Protein AF-A0A832T7R8-F1 (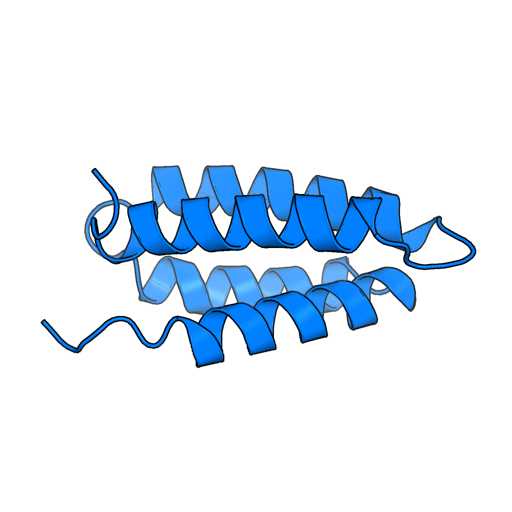afdb_monomer_lite)

Foldseek 3Di:
DPPPPLVVLLVLLVVCLVCLLCLHNVVSLVVLLVVLCVLLVPDSPQVVVLSVVSSVLSPVNNPDPDDDPVSVVVSVVSSVSSCCSRPVPDD

pLDDT: mean 90.93, std 11.54, range [43.94, 98.38]

Structure (mmCIF, N/CA/C/O backbone):
data_AF-A0A832T7R8-F1
#
_entry.id   AF-A0A832T7R8-F1
#
loop_
_atom_site.group_PDB
_atom_site.id
_atom_site.type_symbol
_atom_site.label_atom_id
_atom_site.label_alt_id
_atom_site.label_comp_id
_atom_site.label_asym_id
_atom_site.label_entity_id
_atom_site.label_seq_id
_atom_site.pdbx_PDB_ins_code
_atom_site.Cartn_x
_atom_site.Cartn_y
_atom_site.Cartn_z
_atom_site.occupancy
_atom_site.B_iso_or_equiv
_atom_site.auth_seq_id
_atom_site.auth_comp_id
_atom_site.auth_asym_id
_atom_site.auth_atom_id
_atom_site.pdbx_PDB_model_num
ATOM 1 N N . MET A 1 1 ? -16.213 12.339 16.094 1.00 49.88 1 MET A N 1
ATOM 2 C CA . MET A 1 1 ? -15.297 11.710 15.123 1.00 49.88 1 MET A CA 1
ATOM 3 C C . MET A 1 1 ? -14.856 12.778 14.145 1.00 49.88 1 MET A C 1
ATOM 5 O O . MET A 1 1 ? -15.711 13.439 13.564 1.00 49.88 1 MET A O 1
ATOM 9 N N . GLU A 1 2 ? -13.552 13.010 14.039 1.00 54.62 2 GLU A N 1
ATOM 10 C CA . GLU A 1 2 ? -12.984 13.883 13.009 1.00 54.62 2 GLU A CA 1
ATOM 11 C C . GLU A 1 2 ? -13.320 13.294 11.630 1.00 54.62 2 GLU A C 1
ATOM 13 O O . GLU A 1 2 ? -13.347 12.070 11.478 1.00 54.62 2 GLU A O 1
ATOM 18 N N . LYS A 1 3 ? -13.665 14.130 10.643 1.00 59.06 3 LYS A N 1
ATOM 19 C CA . LYS A 1 3 ? -14.006 13.611 9.313 1.00 59.06 3 LYS A CA 1
ATOM 20 C C . LYS A 1 3 ? -12.780 12.905 8.715 1.00 59.06 3 LYS A C 1
ATOM 22 O O . LYS A 1 3 ? -11.686 13.466 8.787 1.00 59.06 3 LYS A O 1
ATOM 27 N N . PRO A 1 4 ? -12.959 11.735 8.080 1.00 66.56 4 PRO A N 1
ATOM 28 C CA . PRO A 1 4 ? -11.899 11.065 7.340 1.00 66.56 4 PRO A CA 1
ATOM 29 C C . PRO A 1 4 ? -11.274 12.029 6.335 1.00 66.56 4 PRO A C 1
ATOM 31 O O . PRO A 1 4 ? -11.950 12.474 5.404 1.00 66.56 4 PRO A O 1
ATOM 34 N N . ASN A 1 5 ? -9.991 12.352 6.489 1.00 82.31 5 ASN A N 1
ATOM 35 C CA . ASN A 1 5 ? -9.285 13.103 5.459 1.00 82.31 5 ASN A CA 1
ATOM 36 C C . ASN A 1 5 ? -8.758 12.128 4.397 1.00 82.31 5 ASN A C 1
ATOM 38 O O . ASN A 1 5 ? -7.583 11.756 4.369 1.00 82.31 5 ASN A O 1
ATOM 42 N N . VAL A 1 6 ? -9.685 11.663 3.554 1.00 86.44 6 VAL A N 1
ATOM 43 C CA . VAL A 1 6 ? -9.429 10.686 2.485 1.00 86.44 6 VAL A CA 1
ATOM 44 C C . VAL A 1 6 ? -8.378 11.198 1.497 1.00 86.44 6 VAL A C 1
ATOM 46 O O . VAL A 1 6 ? -7.572 10.412 1.004 1.00 86.44 6 VAL A O 1
ATOM 49 N N . GLU A 1 7 ? -8.339 12.508 1.244 1.00 88.75 7 GLU A N 1
ATOM 50 C CA . GLU A 1 7 ? -7.352 13.134 0.356 1.00 88.75 7 GLU A CA 1
ATOM 51 C C . GLU A 1 7 ? -5.929 13.031 0.919 1.00 88.75 7 GLU A C 1
ATOM 53 O O . GLU A 1 7 ? -4.984 12.723 0.184 1.00 88.75 7 GLU A O 1
ATOM 58 N N . ILE A 1 8 ? -5.768 13.220 2.235 1.00 90.19 8 ILE A N 1
ATOM 59 C CA . ILE A 1 8 ? -4.481 13.023 2.912 1.00 90.19 8 ILE A CA 1
ATOM 60 C C . ILE A 1 8 ? -4.054 11.556 2.829 1.00 90.19 8 ILE A C 1
ATOM 62 O O . ILE A 1 8 ? -2.902 11.284 2.492 1.00 90.19 8 ILE A O 1
ATOM 66 N N . LEU A 1 9 ? -4.961 10.608 3.093 1.00 91.81 9 LEU A N 1
ATOM 67 C CA . LEU A 1 9 ? -4.657 9.178 2.971 1.00 91.81 9 LEU A CA 1
ATOM 68 C C . LEU A 1 9 ? -4.214 8.819 1.546 1.00 91.81 9 LEU A C 1
ATOM 70 O O . LEU A 1 9 ? -3.200 8.148 1.363 1.00 91.81 9 LEU A O 1
ATOM 74 N N . GLU A 1 10 ? -4.942 9.294 0.536 1.00 93.38 10 GLU A N 1
ATOM 75 C CA . GLU A 1 10 ? -4.589 9.070 -0.865 1.00 93.38 10 GLU A CA 1
ATOM 76 C C . GLU A 1 10 ? -3.204 9.640 -1.199 1.00 93.38 10 GLU A C 1
ATOM 78 O O . GLU A 1 10 ? -2.423 8.981 -1.886 1.00 93.38 10 GLU A O 1
ATOM 83 N N . SER A 1 11 ? -2.879 10.831 -0.693 1.00 94.62 11 SER A N 1
ATOM 84 C CA . SER A 1 11 ? -1.576 11.470 -0.908 1.00 94.62 11 SER A CA 1
ATOM 85 C C . SER A 1 11 ? -0.433 10.666 -0.280 1.00 94.62 11 SER A C 1
ATOM 87 O O . SER A 1 11 ? 0.563 10.403 -0.949 1.00 94.62 11 SER A O 1
ATOM 89 N N . ILE A 1 12 ? -0.611 10.186 0.956 1.00 95.25 12 ILE A N 1
ATOM 90 C CA . ILE A 1 12 ? 0.363 9.330 1.658 1.00 95.25 12 ILE A CA 1
ATOM 91 C C . ILE A 1 12 ? 0.615 8.030 0.888 1.00 95.25 12 ILE A C 1
ATOM 93 O O . ILE A 1 12 ? 1.758 7.605 0.729 1.00 95.25 12 ILE A O 1
ATOM 97 N N . LEU A 1 13 ? -0.446 7.384 0.402 1.00 96.94 13 LEU A N 1
ATOM 98 C CA . LEU A 1 13 ? -0.329 6.131 -0.340 1.00 96.94 13 LEU A CA 1
ATOM 99 C C . LEU A 1 13 ? 0.326 6.341 -1.712 1.00 96.94 13 LEU A C 1
ATOM 101 O O . LEU A 1 13 ? 1.146 5.527 -2.125 1.00 96.94 13 LEU A O 1
ATOM 105 N N . LYS A 1 14 ? 0.034 7.447 -2.409 1.00 96.81 14 LYS A N 1
ATOM 106 C CA . LYS A 1 14 ? 0.727 7.804 -3.661 1.00 96.81 14 LYS A CA 1
ATOM 107 C C . LYS A 1 14 ? 2.213 8.050 -3.446 1.00 96.81 14 LYS A C 1
ATOM 109 O O . LYS A 1 14 ? 3.020 7.591 -4.250 1.00 96.81 14 LYS A O 1
ATOM 114 N N . GLU A 1 15 ? 2.571 8.743 -2.371 1.00 96.19 15 GLU A N 1
ATOM 115 C CA . GLU A 1 15 ? 3.971 8.935 -2.008 1.00 96.19 15 GLU A CA 1
ATOM 116 C C . GLU A 1 15 ? 4.636 7.585 -1.719 1.00 96.19 15 GLU A C 1
ATOM 118 O O . GLU A 1 15 ? 5.666 7.276 -2.313 1.00 96.19 15 GLU A O 1
ATOM 123 N N . GLY A 1 16 ? 4.000 6.714 -0.929 1.00 97.12 16 GLY A N 1
ATOM 124 C CA . GLY A 1 16 ? 4.502 5.359 -0.688 1.00 97.12 16 GLY A CA 1
ATOM 125 C C . GLY A 1 16 ? 4.697 4.532 -1.959 1.00 97.12 16 GLY A C 1
ATOM 126 O O . GLY A 1 16 ? 5.722 3.870 -2.101 1.00 97.12 16 GLY A O 1
ATOM 127 N N . LEU A 1 17 ? 3.776 4.633 -2.919 1.00 97.75 17 LEU A N 1
ATOM 128 C CA . LEU A 1 17 ? 3.906 3.990 -4.225 1.00 97.75 17 LEU A CA 1
ATOM 129 C C . LEU A 1 17 ? 5.128 4.506 -5.005 1.00 97.75 17 LEU A C 1
ATOM 131 O O . LEU A 1 17 ? 5.832 3.718 -5.635 1.00 97.75 17 LEU A O 1
ATOM 135 N N . TYR A 1 18 ? 5.402 5.812 -4.952 1.00 96.94 18 TYR A N 1
ATOM 136 C CA . TYR A 1 18 ? 6.576 6.404 -5.594 1.00 96.94 18 TYR A CA 1
ATOM 137 C C . TYR A 1 18 ? 7.883 5.937 -4.937 1.00 96.94 18 TYR A C 1
ATOM 139 O O . TYR A 1 18 ? 8.812 5.533 -5.633 1.00 96.94 18 TYR A O 1
ATOM 147 N N . TRP A 1 19 ? 7.944 5.903 -3.604 1.00 97.38 19 TRP A N 1
ATOM 148 C CA . TRP A 1 19 ? 9.091 5.353 -2.872 1.00 97.38 19 TRP A CA 1
ATOM 149 C C . TRP A 1 19 ? 9.324 3.871 -3.179 1.00 97.38 19 TRP A C 1
ATOM 151 O O . TRP A 1 19 ? 10.462 3.451 -3.392 1.00 97.38 19 TRP A O 1
ATOM 161 N N . ALA A 1 20 ? 8.251 3.083 -3.252 1.00 97.75 20 ALA A N 1
ATOM 162 C CA . ALA A 1 20 ? 8.325 1.682 -3.640 1.00 97.75 20 ALA A CA 1
ATOM 163 C C . ALA A 1 20 ? 8.920 1.521 -5.044 1.00 97.75 20 ALA A C 1
ATOM 165 O O . ALA A 1 20 ? 9.851 0.739 -5.214 1.00 97.75 20 ALA A O 1
ATOM 166 N N . TYR A 1 21 ? 8.451 2.310 -6.016 1.00 97.94 21 TYR A N 1
ATOM 167 C CA . TYR A 1 21 ? 8.979 2.324 -7.385 1.00 97.94 21 TYR A CA 1
ATOM 168 C C . TYR A 1 21 ? 10.464 2.700 -7.457 1.00 97.94 21 TYR A C 1
ATOM 170 O O . TYR A 1 21 ? 11.201 2.146 -8.264 1.00 97.94 21 TYR A O 1
ATOM 178 N N . LEU A 1 22 ? 10.943 3.564 -6.559 1.00 97.12 22 LEU A N 1
ATOM 179 C CA . LEU A 1 22 ? 12.370 3.876 -6.416 1.00 97.12 22 LEU A CA 1
ATOM 180 C C . LEU A 1 22 ? 13.188 2.770 -5.720 1.00 97.12 22 LEU A C 1
ATOM 182 O O . LEU A 1 22 ? 14.342 2.998 -5.353 1.00 97.12 22 LEU A O 1
ATOM 186 N N . GLY A 1 23 ? 12.611 1.585 -5.507 1.00 96.62 23 GLY A N 1
ATOM 187 C CA . GLY A 1 23 ? 13.290 0.448 -4.891 1.00 96.62 23 GLY A CA 1
ATOM 188 C C . GLY A 1 23 ? 13.324 0.488 -3.363 1.00 96.62 23 GLY A C 1
ATOM 189 O O . GLY A 1 23 ? 14.105 -0.244 -2.758 1.00 96.62 23 GLY A O 1
ATOM 190 N N . ARG A 1 24 ? 12.500 1.328 -2.718 1.00 96.19 24 ARG A N 1
ATOM 191 C CA . ARG A 1 24 ? 12.565 1.592 -1.266 1.00 96.19 24 ARG A CA 1
ATOM 192 C C . ARG A 1 24 ? 11.290 1.237 -0.482 1.00 96.19 24 ARG A C 1
ATOM 194 O O . ARG A 1 24 ? 10.888 1.994 0.404 1.00 96.19 24 ARG A O 1
ATOM 201 N N . PRO A 1 25 ? 10.641 0.083 -0.728 1.00 94.12 25 PRO A N 1
ATOM 202 C CA . PRO A 1 25 ? 9.435 -0.297 0.012 1.00 94.12 25 PRO A CA 1
ATOM 203 C C . PRO A 1 25 ? 9.696 -0.439 1.525 1.00 94.12 25 PRO A C 1
ATOM 205 O O . PRO A 1 25 ? 8.878 -0.011 2.336 1.00 94.12 25 PRO A O 1
ATOM 208 N N . ASN A 1 26 ? 10.869 -0.945 1.918 1.00 92.50 26 ASN A N 1
ATOM 209 C CA . ASN A 1 26 ? 11.234 -1.148 3.327 1.00 92.50 26 ASN A CA 1
ATOM 210 C C . ASN A 1 26 ? 11.472 0.160 4.100 1.00 92.50 26 ASN A C 1
ATOM 212 O O . ASN A 1 26 ? 11.444 0.147 5.327 1.00 92.50 26 ASN A O 1
ATOM 216 N N . GLU A 1 27 ? 11.717 1.279 3.410 1.00 93.00 27 GLU A N 1
ATOM 217 C CA . GLU A 1 27 ? 11.874 2.593 4.051 1.00 93.00 27 GLU A CA 1
ATOM 218 C C . GLU A 1 27 ? 10.507 3.219 4.358 1.00 93.00 27 GLU A C 1
ATOM 220 O O . GLU A 1 27 ? 10.328 3.837 5.407 1.00 93.00 27 GLU A O 1
ATOM 225 N N . VAL A 1 28 ? 9.518 3.023 3.478 1.00 95.00 28 VAL A N 1
ATOM 226 C CA . VAL A 1 28 ? 8.193 3.639 3.636 1.00 95.00 28 VAL A CA 1
ATOM 227 C C . VAL A 1 28 ? 7.244 2.825 4.515 1.00 95.00 28 VAL A C 1
ATOM 229 O O . VAL A 1 28 ? 6.451 3.403 5.261 1.00 95.00 28 VAL A O 1
ATOM 232 N N . MET A 1 29 ? 7.328 1.492 4.493 1.00 96.44 29 MET A N 1
ATOM 233 C CA . MET A 1 29 ? 6.408 0.650 5.264 1.00 96.44 29 MET A CA 1
ATOM 234 C C . MET A 1 29 ? 6.445 0.884 6.787 1.00 96.44 29 MET A C 1
ATOM 236 O O . MET A 1 29 ? 5.364 0.930 7.380 1.00 96.44 29 MET A O 1
ATOM 240 N N . PRO A 1 30 ? 7.605 1.094 7.447 1.00 95.88 30 PRO A N 1
ATOM 241 C CA . PRO A 1 30 ? 7.646 1.435 8.871 1.00 95.88 30 PRO A CA 1
ATOM 242 C C . PRO A 1 30 ? 6.877 2.718 9.205 1.00 95.88 30 PRO A C 1
ATOM 244 O O . PRO A 1 30 ? 6.154 2.764 10.201 1.00 95.88 30 PRO A O 1
ATOM 247 N N . PHE A 1 31 ? 6.977 3.742 8.349 1.00 94.06 31 PHE A N 1
ATOM 248 C CA . PHE A 1 31 ? 6.223 4.985 8.508 1.00 94.06 31 PHE A CA 1
ATOM 249 C C . PHE A 1 31 ? 4.712 4.749 8.385 1.00 94.06 31 PHE A C 1
ATOM 251 O O . PHE A 1 31 ? 3.948 5.218 9.229 1.00 94.06 31 PHE A O 1
ATOM 258 N N . LEU A 1 32 ? 4.275 3.991 7.371 1.00 95.19 32 LEU A N 1
ATOM 259 C CA . LEU A 1 32 ? 2.855 3.690 7.164 1.00 95.19 32 LEU A CA 1
ATOM 260 C C . LEU A 1 32 ? 2.265 2.882 8.322 1.00 95.19 32 LEU A C 1
ATOM 262 O O . LEU A 1 32 ? 1.204 3.245 8.827 1.00 95.19 32 LEU A O 1
ATOM 266 N N . ARG A 1 33 ? 2.973 1.849 8.794 1.00 95.69 33 ARG A N 1
ATOM 267 C CA . ARG A 1 33 ? 2.579 1.075 9.982 1.00 95.69 33 ARG A CA 1
ATOM 268 C C . ARG A 1 33 ? 2.445 1.957 11.210 1.00 95.69 33 ARG A C 1
ATOM 270 O O . ARG A 1 33 ? 1.385 1.977 11.827 1.00 95.69 33 ARG A O 1
ATOM 277 N N . GLY A 1 34 ? 3.476 2.744 11.521 1.00 93.50 34 GLY A N 1
ATOM 278 C CA . GLY A 1 34 ? 3.439 3.663 12.658 1.00 93.50 34 GLY A CA 1
ATOM 279 C C . GLY A 1 34 ? 2.258 4.632 12.585 1.00 93.50 34 GLY A C 1
ATOM 280 O O . GLY A 1 34 ? 1.573 4.844 13.581 1.00 93.50 34 GLY A O 1
ATOM 281 N N . LYS A 1 35 ? 1.977 5.176 11.397 1.00 91.69 35 LYS A N 1
ATOM 282 C CA . LYS A 1 35 ? 0.887 6.130 11.193 1.00 91.69 35 LYS A CA 1
ATOM 283 C C . LYS A 1 35 ? -0.495 5.492 11.315 1.00 91.69 35 LYS A C 1
ATOM 285 O O . LYS A 1 35 ? -1.332 6.012 12.045 1.00 91.69 35 LYS A O 1
ATOM 290 N N . PHE A 1 36 ? -0.752 4.394 10.609 1.00 92.69 36 PHE A N 1
ATOM 291 C CA . PHE A 1 36 ? -2.101 3.832 10.523 1.00 92.69 36 PHE A CA 1
ATOM 292 C C . PHE A 1 36 ? -2.479 2.981 11.733 1.00 92.69 36 PHE A C 1
ATOM 294 O O . PHE A 1 36 ? -3.620 3.074 12.176 1.00 92.69 36 PHE A O 1
ATOM 301 N N . LEU A 1 37 ? -1.536 2.257 12.346 1.00 91.81 37 LEU A N 1
ATOM 302 C CA . LEU A 1 37 ? -1.817 1.516 13.582 1.00 91.81 37 LEU A CA 1
ATOM 303 C C . LEU A 1 37 ? -2.147 2.449 14.757 1.00 91.81 37 LEU A C 1
ATOM 305 O O . LEU A 1 37 ? -2.968 2.126 15.610 1.00 91.81 37 LEU A O 1
ATOM 309 N N . GLN A 1 38 ? -1.557 3.650 14.795 1.00 89.25 38 GLN A N 1
ATOM 310 C CA . GLN A 1 38 ? -1.928 4.670 15.784 1.00 89.25 38 GLN A CA 1
ATOM 311 C C . GLN A 1 38 ? -3.350 5.211 15.579 1.00 89.25 38 GLN A C 1
ATOM 313 O O . GLN A 1 38 ? -3.971 5.682 16.536 1.00 89.25 38 GLN A O 1
ATOM 318 N N . MET A 1 39 ? -3.854 5.162 14.344 1.00 87.12 39 MET A N 1
ATOM 319 C CA . MET A 1 39 ? -5.205 5.599 13.993 1.00 87.12 39 MET A CA 1
ATOM 320 C C . MET A 1 39 ? -6.251 4.499 14.243 1.00 87.12 39 MET A C 1
ATOM 322 O O . MET A 1 39 ? -7.397 4.824 14.534 1.00 87.12 39 MET A O 1
ATOM 326 N N . SER A 1 40 ? -5.868 3.221 14.202 1.00 84.75 40 SER A N 1
ATOM 327 C CA . SER A 1 40 ? -6.755 2.053 14.309 1.00 84.75 40 SER A CA 1
ATOM 328 C C . SER A 1 40 ? -6.943 1.532 15.742 1.00 84.75 40 SER A C 1
ATOM 330 O O . SER A 1 40 ? -6.954 0.325 15.966 1.00 84.75 40 SER A O 1
ATOM 332 N N . LYS A 1 41 ? -7.053 2.426 16.736 1.00 70.06 41 LYS A N 1
ATOM 333 C CA . LYS A 1 41 ? -6.991 2.077 18.175 1.00 70.06 41 LYS A CA 1
ATOM 334 C C . LYS A 1 41 ? -7.971 0.988 18.636 1.00 70.06 41 LYS A C 1
ATOM 336 O O . LYS A 1 41 ? -7.716 0.374 19.666 1.00 70.06 41 LYS A O 1
ATOM 341 N N . GLU A 1 42 ? -9.075 0.786 17.921 1.00 71.94 42 GLU A N 1
ATOM 342 C CA . GLU A 1 42 ? -10.118 -0.183 18.280 1.00 71.94 42 GLU A CA 1
ATOM 343 C C . GLU A 1 42 ? -9.970 -1.539 17.566 1.00 71.94 42 GLU A C 1
ATOM 345 O O . GLU A 1 42 ? -10.356 -2.552 18.140 1.00 71.94 42 GLU A O 1
ATOM 350 N N . ASP A 1 43 ? -9.377 -1.576 16.367 1.00 78.62 43 ASP A N 1
ATOM 351 C CA . ASP A 1 43 ? -9.165 -2.803 15.581 1.00 78.62 43 ASP A CA 1
ATOM 352 C C . ASP A 1 43 ? -7.862 -2.710 14.754 1.00 78.62 43 ASP A C 1
ATOM 354 O O . ASP A 1 43 ? -7.869 -2.364 13.566 1.00 78.62 43 ASP A O 1
ATOM 358 N N . PRO A 1 44 ? -6.700 -2.934 15.393 1.00 89.50 44 PRO A N 1
ATOM 359 C CA . PRO A 1 44 ? -5.407 -2.845 14.725 1.00 89.50 44 PRO A CA 1
ATOM 360 C C . PRO A 1 44 ? -5.087 -4.056 13.844 1.00 89.50 44 PRO A C 1
ATOM 362 O O . PRO A 1 44 ? -4.232 -3.937 12.968 1.00 89.50 44 PRO A O 1
ATOM 365 N N . GLU A 1 45 ? -5.747 -5.199 14.048 1.00 93.56 45 GLU A N 1
ATOM 366 C CA . GLU A 1 45 ? -5.459 -6.429 13.301 1.00 93.56 45 GLU A CA 1
ATOM 367 C C . GLU A 1 45 ? -5.853 -6.281 11.831 1.00 93.56 45 GLU A C 1
ATOM 369 O O . GLU A 1 45 ? -5.032 -6.530 10.948 1.00 93.56 45 GLU A O 1
ATOM 374 N N . VAL A 1 46 ? -7.056 -5.761 11.563 1.00 93.44 46 VAL A N 1
ATOM 375 C CA . VAL A 1 46 ? -7.524 -5.519 10.189 1.00 93.44 46 VAL A CA 1
ATOM 376 C C . VAL A 1 46 ? -6.599 -4.550 9.450 1.00 93.44 46 VAL A C 1
ATOM 378 O O . VAL A 1 46 ? -6.285 -4.749 8.275 1.00 93.44 46 VAL A O 1
ATOM 381 N N . VAL A 1 47 ? -6.130 -3.498 10.128 1.00 95.00 47 VAL A N 1
ATOM 382 C CA . VAL A 1 47 ? -5.197 -2.537 9.526 1.00 95.00 47 VAL A CA 1
ATOM 383 C C . VAL A 1 47 ? -3.833 -3.170 9.268 1.00 95.00 47 VAL A C 1
ATOM 385 O O . VAL A 1 47 ? -3.280 -2.955 8.190 1.00 95.00 47 VAL A O 1
ATOM 388 N N . GLU A 1 48 ? -3.299 -3.974 10.187 1.00 96.56 48 GLU A N 1
ATOM 389 C CA . GLU A 1 48 ? -2.021 -4.666 9.977 1.00 96.56 48 GLU A CA 1
ATOM 390 C C . GLU A 1 48 ? -2.080 -5.643 8.794 1.00 96.56 48 GLU A C 1
ATOM 392 O O . GLU A 1 48 ? -1.145 -5.685 7.990 1.00 96.56 48 GLU A O 1
ATOM 397 N N . ASP A 1 49 ? -3.186 -6.372 8.628 1.00 96.75 49 ASP A N 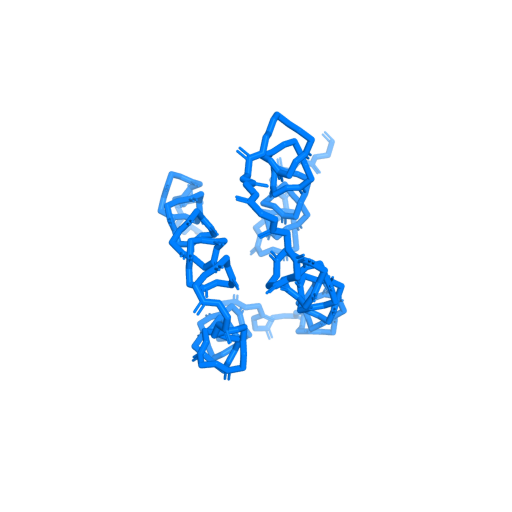1
ATOM 398 C CA . ASP A 1 49 ? -3.377 -7.280 7.494 1.00 96.75 49 ASP A CA 1
ATOM 399 C C . ASP A 1 49 ? -3.395 -6.524 6.158 1.00 96.75 49 ASP A C 1
ATOM 401 O O . ASP A 1 49 ? -2.677 -6.891 5.221 1.00 96.75 49 ASP A O 1
ATOM 405 N N . ILE A 1 50 ? -4.119 -5.399 6.086 1.00 97.19 50 ILE A N 1
ATOM 406 C CA . ILE A 1 50 ? -4.119 -4.536 4.895 1.00 97.19 50 ILE A CA 1
ATOM 407 C C . ILE A 1 50 ? -2.705 -4.011 4.603 1.00 97.19 50 ILE A C 1
ATOM 409 O O . ILE A 1 50 ? -2.284 -3.958 3.445 1.00 97.19 50 ILE A O 1
ATOM 413 N N . LEU A 1 51 ? -1.944 -3.631 5.633 1.00 97.31 51 LEU A N 1
ATOM 414 C CA . LEU A 1 51 ? -0.580 -3.127 5.464 1.00 97.31 51 LEU A CA 1
ATOM 415 C C . LEU A 1 51 ? 0.410 -4.207 5.035 1.00 97.31 51 LEU A C 1
ATOM 417 O O . LEU A 1 51 ? 1.335 -3.905 4.280 1.00 97.31 51 LEU A O 1
ATOM 421 N N . ARG A 1 52 ? 0.210 -5.457 5.454 1.00 98.06 52 ARG A N 1
ATOM 422 C CA . ARG A 1 52 ? 0.995 -6.598 4.974 1.00 98.06 52 ARG A CA 1
ATOM 423 C C . ARG A 1 52 ? 0.771 -6.837 3.482 1.00 98.06 52 ARG A C 1
ATOM 425 O O . ARG A 1 52 ? 1.733 -7.050 2.743 1.00 98.06 52 ARG A O 1
ATOM 432 N N . GLU A 1 53 ? -0.473 -6.759 3.018 1.00 98.25 53 GLU A N 1
ATOM 433 C CA . GLU A 1 53 ? -0.766 -6.855 1.585 1.00 98.25 53 GLU A CA 1
ATOM 434 C C . GLU A 1 53 ? -0.221 -5.656 0.797 1.00 98.25 53 GLU A C 1
ATOM 436 O O . GLU A 1 53 ? 0.319 -5.830 -0.300 1.00 98.25 53 GLU A O 1
ATOM 441 N N . LEU A 1 54 ? -0.321 -4.446 1.356 1.00 98.31 54 LEU A N 1
ATOM 442 C CA . LEU A 1 54 ? 0.239 -3.235 0.756 1.00 98.31 54 LEU A CA 1
ATOM 443 C C . LEU A 1 54 ? 1.763 -3.335 0.613 1.00 98.31 54 LEU A C 1
ATOM 445 O O . LEU A 1 54 ? 2.303 -2.960 -0.426 1.00 98.31 54 LEU A O 1
ATOM 449 N N . GLU A 1 55 ? 2.452 -3.877 1.618 1.00 98.31 55 GLU A N 1
ATOM 450 C CA . GLU A 1 55 ? 3.890 -4.140 1.560 1.00 98.31 55 GLU A CA 1
ATOM 451 C C . GLU A 1 55 ? 4.231 -5.106 0.430 1.00 98.31 55 GLU A C 1
ATOM 453 O O . GLU A 1 55 ? 5.107 -4.803 -0.377 1.00 98.31 55 GLU A O 1
ATOM 458 N N . ALA A 1 56 ? 3.513 -6.227 0.313 1.00 98.31 56 ALA A N 1
ATOM 459 C CA . ALA A 1 56 ? 3.717 -7.170 -0.784 1.00 98.31 56 ALA A CA 1
ATOM 460 C C . ALA A 1 56 ? 3.522 -6.493 -2.151 1.00 98.31 56 ALA A C 1
ATOM 462 O O . ALA A 1 56 ? 4.346 -6.660 -3.049 1.00 98.31 56 ALA A O 1
ATOM 463 N N . PHE A 1 57 ? 2.491 -5.658 -2.295 1.00 98.38 57 PHE A N 1
ATOM 464 C CA . PHE A 1 57 ? 2.289 -4.863 -3.503 1.00 98.38 57 PHE A CA 1
ATOM 465 C C . PHE A 1 57 ? 3.439 -3.879 -3.764 1.00 98.38 57 PHE A C 1
ATOM 467 O O . PHE A 1 57 ? 3.911 -3.773 -4.893 1.00 98.38 57 PHE A O 1
ATOM 474 N N . TYR A 1 58 ? 3.946 -3.185 -2.749 1.00 98.31 58 TYR A N 1
ATOM 475 C CA . TYR A 1 58 ? 5.097 -2.295 -2.909 1.00 98.31 58 TYR A CA 1
ATOM 476 C C . TYR A 1 58 ? 6.388 -3.051 -3.264 1.00 98.31 58 TYR A C 1
ATOM 478 O O . TYR A 1 58 ? 7.197 -2.536 -4.035 1.00 98.31 58 TYR A O 1
ATOM 486 N N . GLN A 1 59 ? 6.560 -4.288 -2.792 1.00 98.38 59 GLN A N 1
ATOM 487 C CA . GLN A 1 59 ? 7.646 -5.178 -3.227 1.00 98.38 59 GLN A CA 1
ATOM 488 C C . GLN A 1 59 ? 7.492 -5.659 -4.680 1.00 98.38 59 GLN A C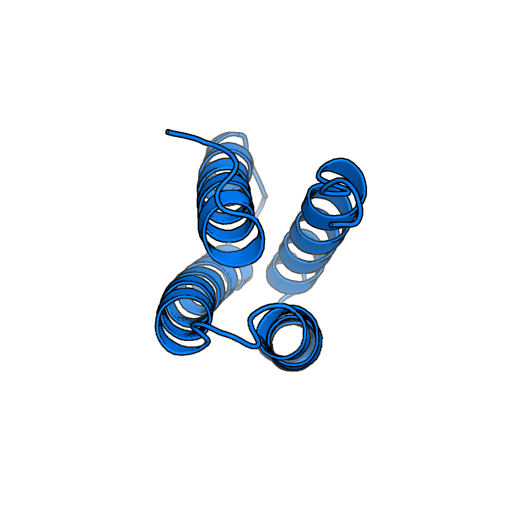 1
ATOM 490 O O . GLN A 1 59 ? 8.483 -6.005 -5.323 1.00 98.38 59 GLN A O 1
ATOM 495 N N . GLU A 1 60 ? 6.268 -5.732 -5.208 1.00 97.88 60 GLU A N 1
ATOM 496 C CA . GLU A 1 60 ? 6.037 -5.961 -6.641 1.00 97.88 60 GLU A CA 1
ATOM 497 C C . GLU A 1 60 ? 6.417 -4.711 -7.443 1.00 97.88 60 GLU A C 1
ATOM 499 O O . GLU A 1 60 ? 7.143 -4.809 -8.430 1.00 97.88 60 GLU A O 1
ATOM 504 N N . VAL A 1 61 ? 5.964 -3.534 -6.992 1.00 98.19 61 VAL A N 1
ATOM 505 C CA . VAL A 1 61 ? 6.207 -2.244 -7.659 1.00 98.19 61 VAL A CA 1
ATOM 506 C C . VAL A 1 61 ? 7.694 -1.905 -7.734 1.00 98.19 61 VAL A C 1
ATOM 508 O O . VAL A 1 61 ? 8.135 -1.371 -8.748 1.00 98.19 61 VAL A O 1
ATOM 511 N N . SER A 1 62 ? 8.480 -2.260 -6.716 1.00 98.00 62 SER A N 1
ATOM 512 C CA . SER A 1 62 ? 9.930 -2.020 -6.689 1.00 98.00 62 SER A CA 1
ATOM 513 C C . SER A 1 62 ? 10.721 -2.750 -7.777 1.00 98.00 62 SER A C 1
ATOM 515 O O . SER A 1 62 ? 11.900 -2.464 -7.973 1.00 98.00 62 SER A O 1
ATOM 517 N N . LYS A 1 63 ? 10.085 -3.690 -8.484 1.00 97.69 63 LYS A N 1
ATOM 518 C CA . LYS A 1 63 ? 10.676 -4.480 -9.571 1.00 97.69 63 LYS A CA 1
ATOM 519 C C . LYS A 1 63 ? 10.176 -4.052 -10.952 1.00 97.69 63 LYS A C 1
ATOM 521 O O . LYS A 1 63 ? 10.512 -4.706 -11.935 1.00 97.69 63 LYS A O 1
ATOM 526 N N . LEU A 1 64 ? 9.323 -3.029 -11.032 1.00 96.62 64 LEU A N 1
ATOM 527 C CA . LEU A 1 64 ? 8.734 -2.568 -12.286 1.00 96.62 64 LEU A CA 1
ATOM 528 C C . LEU A 1 64 ? 9.593 -1.487 -12.941 1.00 96.62 64 LEU A C 1
ATOM 530 O O . LEU A 1 64 ? 10.081 -0.583 -12.273 1.00 96.62 64 LEU A O 1
ATOM 534 N N . ASP A 1 65 ? 9.652 -1.511 -14.272 1.00 95.94 65 ASP A N 1
ATOM 535 C CA . ASP A 1 65 ? 10.295 -0.454 -15.064 1.00 95.94 65 ASP A CA 1
ATOM 536 C C . ASP A 1 65 ? 9.434 0.819 -15.177 1.00 95.94 65 ASP A C 1
ATOM 538 O O . ASP A 1 65 ? 9.918 1.873 -15.583 1.00 95.94 65 ASP 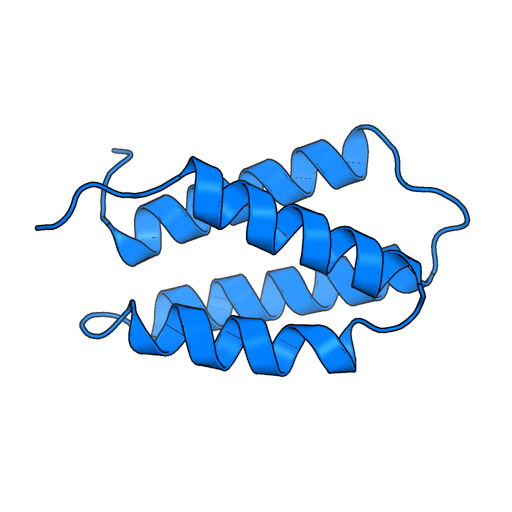A O 1
ATOM 542 N N . SER A 1 66 ? 8.132 0.734 -14.870 1.00 96.12 66 SER A N 1
ATOM 543 C CA . SER A 1 66 ? 7.216 1.884 -14.857 1.00 96.12 66 SER A CA 1
ATOM 544 C C . SER A 1 66 ? 5.947 1.618 -14.038 1.00 96.12 66 SER A C 1
ATOM 546 O O . SER A 1 66 ? 5.533 0.472 -13.861 1.00 96.12 66 SER A O 1
ATOM 548 N N . ILE A 1 67 ? 5.300 2.692 -13.571 1.00 96.06 67 ILE A N 1
ATOM 549 C CA . ILE A 1 67 ? 3.991 2.649 -12.898 1.00 96.06 67 ILE A CA 1
ATOM 550 C C . ILE A 1 67 ? 2.891 2.972 -13.910 1.00 96.06 67 ILE A C 1
ATOM 552 O O . ILE A 1 67 ? 2.921 4.019 -14.561 1.00 96.06 67 ILE A O 1
ATOM 556 N N . GLY A 1 68 ? 1.884 2.105 -14.008 1.00 95.56 68 GLY A N 1
ATOM 557 C CA . GLY A 1 68 ? 0.762 2.265 -14.920 1.00 95.56 68 GLY A CA 1
ATOM 558 C C . GLY A 1 68 ? -0.593 2.395 -14.226 1.00 95.56 68 GLY A C 1
ATOM 559 O O . GLY A 1 68 ? -0.739 2.497 -13.007 1.00 95.56 68 GLY A O 1
ATOM 560 N N . LYS A 1 69 ? -1.653 2.360 -15.042 1.00 96.62 69 LYS A N 1
ATOM 561 C CA . LYS A 1 69 ? -3.046 2.429 -1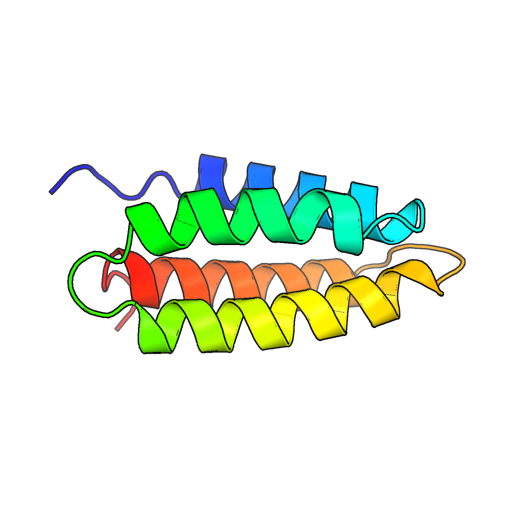4.564 1.00 96.62 69 LYS A CA 1
ATOM 562 C C . LYS A 1 69 ? -3.409 1.272 -13.628 1.00 96.62 69 LYS A C 1
ATOM 564 O O . LYS A 1 69 ? -4.297 1.431 -12.792 1.00 96.62 69 LYS A O 1
ATOM 569 N N . ARG A 1 70 ? -2.761 0.115 -13.786 1.00 96.62 70 ARG A N 1
ATOM 570 C CA . ARG A 1 70 ? -3.006 -1.082 -12.975 1.00 96.62 70 ARG A CA 1
ATOM 571 C C . ARG A 1 70 ? -2.607 -0.838 -11.522 1.00 96.62 70 ARG A C 1
ATOM 573 O O . ARG A 1 70 ? -3.411 -1.082 -10.628 1.00 96.62 70 ARG A O 1
ATOM 580 N N . GLU A 1 71 ? -1.414 -0.307 -11.304 1.00 97.50 71 GLU A N 1
ATOM 581 C CA . GLU A 1 71 ? -0.829 -0.031 -9.993 1.00 97.50 71 GLU A CA 1
ATOM 582 C C . GLU A 1 71 ? -1.618 1.072 -9.294 1.00 97.50 71 GLU A C 1
ATOM 584 O O . GLU A 1 71 ? -2.003 0.918 -8.138 1.00 97.50 71 GLU A O 1
ATOM 589 N N . ILE A 1 72 ? -1.978 2.131 -10.029 1.00 96.88 72 ILE A N 1
ATOM 590 C CA . ILE A 1 72 ? -2.861 3.181 -9.513 1.00 96.88 72 ILE A CA 1
ATOM 591 C C . ILE A 1 72 ? -4.209 2.591 -9.093 1.00 96.88 72 ILE A C 1
ATOM 593 O O . ILE A 1 72 ? -4.692 2.892 -8.007 1.00 96.88 72 ILE A O 1
ATOM 597 N N . ARG A 1 73 ? -4.819 1.714 -9.902 1.00 97.19 73 ARG A N 1
ATOM 598 C CA . ARG A 1 73 ? -6.090 1.067 -9.544 1.00 97.19 73 ARG A CA 1
ATOM 599 C C . ARG A 1 73 ? -5.958 0.193 -8.295 1.00 97.19 73 ARG A C 1
ATOM 601 O O . ARG A 1 73 ? -6.841 0.259 -7.447 1.00 97.19 73 ARG A O 1
ATOM 608 N N . LYS A 1 74 ? -4.877 -0.581 -8.162 1.00 97.62 74 LYS A N 1
ATOM 609 C CA . LYS A 1 74 ? -4.614 -1.422 -6.981 1.00 97.62 74 LYS A CA 1
ATOM 610 C C . LYS A 1 74 ? -4.393 -0.560 -5.728 1.00 97.62 74 LYS A C 1
ATOM 612 O O . LYS A 1 74 ? -4.995 -0.834 -4.697 1.00 97.62 74 LYS A O 1
ATOM 617 N N . LEU A 1 75 ? -3.672 0.558 -5.845 1.00 97.56 75 LEU A N 1
ATOM 618 C CA . LEU A 1 75 ? -3.502 1.534 -4.761 1.00 97.56 75 LEU A CA 1
ATOM 619 C C . LEU A 1 75 ? -4.840 2.112 -4.275 1.00 97.56 75 LEU A C 1
ATOM 621 O O . LEU A 1 75 ? -5.041 2.284 -3.076 1.00 97.56 75 LEU A O 1
ATOM 625 N N . ARG A 1 76 ? -5.779 2.385 -5.194 1.00 96.19 76 ARG A N 1
ATOM 626 C CA . ARG A 1 76 ? -7.123 2.857 -4.823 1.00 96.19 76 ARG A CA 1
ATOM 627 C C . ARG A 1 76 ? -7.878 1.832 -3.974 1.00 96.19 76 ARG A C 1
ATOM 629 O O . ARG A 1 76 ? -8.556 2.250 -3.049 1.00 96.19 76 ARG A O 1
ATOM 636 N N . ILE A 1 77 ? -7.725 0.536 -4.255 1.00 96.81 77 ILE A N 1
ATOM 637 C CA . ILE A 1 77 ? -8.351 -0.533 -3.463 1.00 96.81 77 ILE A CA 1
ATOM 638 C C . ILE A 1 77 ? -7.802 -0.517 -2.032 1.00 96.81 77 ILE A C 1
ATOM 640 O O . ILE A 1 77 ? -8.586 -0.482 -1.093 1.00 96.81 77 ILE A O 1
ATOM 644 N N . TYR A 1 78 ? -6.477 -0.452 -1.851 1.00 97.06 78 TYR A N 1
ATOM 645 C CA . TYR A 1 78 ? -5.881 -0.350 -0.510 1.00 97.06 78 TYR A CA 1
ATOM 646 C C . TYR A 1 78 ? -6.316 0.910 0.235 1.00 97.06 78 TYR A C 1
ATOM 648 O O . TYR A 1 78 ? -6.588 0.858 1.431 1.00 97.06 78 TYR A O 1
ATOM 656 N N . ARG A 1 79 ? -6.427 2.039 -0.472 1.00 95.38 79 ARG A N 1
ATOM 657 C CA . ARG A 1 79 ? -6.971 3.279 0.088 1.00 95.38 79 ARG A CA 1
ATOM 658 C C . ARG A 1 79 ? -8.393 3.071 0.599 1.00 95.38 79 ARG A C 1
ATOM 660 O O . ARG A 1 79 ? -8.669 3.458 1.725 1.00 95.38 79 ARG A O 1
ATOM 667 N N . ASP A 1 80 ? -9.268 2.449 -0.185 1.00 94.31 80 ASP A N 1
ATOM 668 C CA . ASP A 1 80 ? -10.664 2.217 0.202 1.00 94.31 80 ASP A CA 1
ATOM 669 C C . ASP A 1 80 ? -10.764 1.232 1.387 1.00 94.31 80 ASP A C 1
ATOM 671 O O . ASP A 1 80 ? -11.512 1.479 2.332 1.00 94.31 80 ASP A O 1
ATOM 675 N N . LEU A 1 81 ? -9.944 0.172 1.396 1.00 94.06 81 LEU A N 1
ATOM 676 C CA . LEU A 1 81 ? -9.832 -0.765 2.522 1.00 94.06 81 LEU A CA 1
ATOM 677 C C . LEU A 1 81 ? -9.379 -0.061 3.809 1.00 94.06 81 LEU A C 1
ATOM 679 O O . LEU A 1 81 ? -10.005 -0.235 4.851 1.00 94.06 81 LEU A O 1
ATOM 683 N N . LEU A 1 82 ? -8.339 0.776 3.735 1.00 93.50 82 LEU A N 1
ATOM 684 C CA . LEU A 1 82 ? -7.857 1.552 4.881 1.00 93.50 82 LEU A CA 1
ATOM 685 C C . LEU A 1 82 ? -8.887 2.583 5.347 1.00 93.50 82 LEU A C 1
ATOM 687 O O . LEU A 1 82 ? -9.058 2.749 6.549 1.00 93.50 82 LEU A O 1
ATOM 691 N N . VAL A 1 83 ? -9.609 3.251 4.436 1.00 91.50 83 VAL A N 1
ATOM 692 C CA . VAL A 1 83 ? -10.702 4.161 4.828 1.00 91.50 83 VAL A CA 1
ATOM 693 C C . VAL A 1 83 ? -11.754 3.411 5.643 1.00 91.50 83 VAL A C 1
ATOM 695 O O . VAL A 1 83 ? -12.214 3.908 6.673 1.00 91.50 83 VAL A O 1
ATOM 698 N N . ASN A 1 84 ? -12.123 2.214 5.191 1.00 89.44 84 ASN A N 1
ATOM 699 C CA . ASN A 1 84 ? -13.120 1.393 5.862 1.00 89.44 84 ASN A CA 1
ATOM 700 C C . ASN A 1 84 ? -12.644 0.896 7.216 1.00 89.44 84 ASN A C 1
ATOM 702 O O . ASN A 1 84 ? -13.382 1.031 8.187 1.00 89.44 84 ASN A O 1
ATOM 706 N N . ALA A 1 85 ? -11.416 0.392 7.295 1.00 90.38 85 ALA A N 1
ATOM 707 C CA . ALA A 1 85 ? -10.846 -0.092 8.543 1.00 90.38 85 ALA A CA 1
ATOM 708 C C . ALA A 1 85 ? -10.655 1.035 9.575 1.00 90.38 85 ALA A C 1
ATOM 710 O O . ALA A 1 85 ? -10.907 0.838 10.756 1.00 90.38 85 ALA A O 1
ATOM 711 N N . LEU A 1 86 ? -10.251 2.235 9.140 1.00 88.94 86 LEU A N 1
ATOM 712 C CA . LEU A 1 86 ? -9.956 3.352 10.045 1.00 88.94 86 LEU A CA 1
ATOM 713 C C . LEU A 1 86 ? -11.192 4.136 10.489 1.00 88.94 86 LEU A C 1
ATOM 715 O O . LEU A 1 86 ? -11.186 4.721 11.571 1.00 88.94 86 LEU A O 1
ATOM 719 N N . TRP A 1 87 ? -12.227 4.209 9.651 1.00 86.50 87 TRP A N 1
ATOM 720 C CA . TRP A 1 87 ? -13.355 5.109 9.901 1.00 86.50 87 TRP A CA 1
ATOM 721 C C . TRP A 1 87 ? -14.743 4.488 9.700 1.00 86.50 87 TRP A C 1
ATOM 723 O O . TRP A 1 87 ? -15.734 5.144 10.021 1.00 86.50 87 TRP A O 1
ATOM 733 N N . GLY A 1 88 ? -14.855 3.264 9.173 1.00 77.94 88 GLY A N 1
ATOM 734 C CA . GLY A 1 88 ? -16.141 2.580 8.973 1.00 77.94 88 GLY A CA 1
ATOM 735 C C . GLY A 1 88 ? -17.077 3.261 7.963 1.00 77.94 88 GLY A C 1
ATOM 736 O O . GLY A 1 88 ? -18.295 3.167 8.096 1.00 77.94 88 GLY A O 1
ATOM 737 N N . VAL A 1 89 ? -16.523 4.003 6.995 1.00 65.88 89 VAL A N 1
ATOM 738 C CA . VAL A 1 89 ? -17.273 4.990 6.186 1.00 65.88 89 VAL A CA 1
ATOM 739 C C . VAL A 1 89 ? -17.968 4.393 4.961 1.00 65.88 89 VAL A C 1
A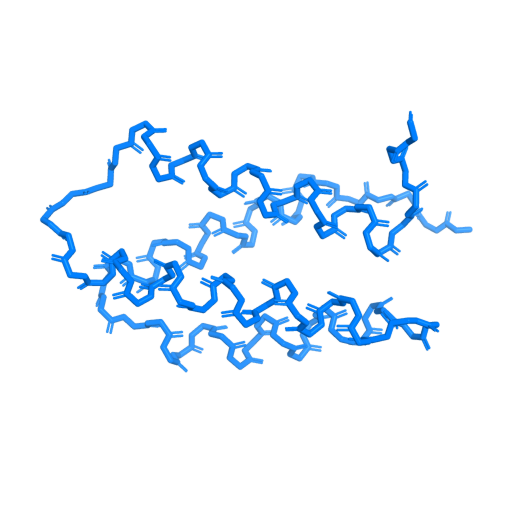TOM 741 O O . VAL A 1 89 ? -18.958 4.967 4.513 1.00 65.88 89 VAL A O 1
ATOM 744 N N . VAL A 1 90 ? -17.510 3.261 4.417 1.00 53.88 90 VAL A N 1
ATOM 745 C CA . VAL A 1 90 ? -18.177 2.606 3.280 1.00 53.88 90 VAL A CA 1
ATOM 746 C C . VAL A 1 90 ? -18.836 1.311 3.756 1.00 53.88 90 VAL A C 1
ATOM 748 O O . VAL A 1 90 ? -18.159 0.325 4.046 1.00 53.88 90 VAL A O 1
ATOM 751 N N . ARG A 1 91 ? -20.169 1.342 3.845 1.00 43.94 91 ARG A N 1
ATOM 752 C CA . ARG A 1 91 ? -21.051 0.168 3.826 1.00 43.94 91 ARG A CA 1
ATOM 753 C C . ARG A 1 91 ? -21.786 0.137 2.497 1.00 43.94 91 ARG A C 1
ATOM 755 O O . ARG A 1 91 ? -22.211 1.230 2.060 1.00 43.94 91 ARG A O 1
#

Organism: Pyrococcus horikoshii (NCBI:txid53953)

Radius of gyration: 12.72 Å; chains: 1; bounding box: 34×21×33 Å

Sequence (91 aa):
MEKPNVEILESILKEGLYWAYLGRPNEVMPFLRGKFLQMSKEDPEVVEDILRELEAFYQEVSKLDSIGKREIRKLRIYRDLLVNALWGVVR

Secondary structure (DSSP, 8-state):
-PPP-HHHHHHHHHHHHHHHHTT-HHHHHHHHHHHHHHH-TT-HHHHHHHHHHHHHHHHHHTT-SS--HHHHHHHHHHHHHHHHHHH----